Protein AF-A0A139CN12-F1 (afdb_monomer)

Nearest PDB structures (foldseek):
  4bac-assembly1_A-2  TM=7.469E-01  e=8.841E-03  Human spumaretrovirus
  8w2r-assembly1_I  TM=7.362E-01  e=1.742E-02  Human immunodeficiency virus 1
  8fnj-assembly1_G  TM=6.903E-01  e=1.241E-02  Homo sapiens
  6rny-assembly1_O  TM=7.234E-01  e=1.995E-02  Human spumaretrovirus
  3hpg-assembly2_F  TM=6.040E-01  e=3.433E-02  Visna/maedi virus EV1 KV1772

Mean predicted aligned error: 5.38 Å

Solvent-accessible surface area (backbone atoms only — not comparable to full-atom values): 4376 Å² total; per-residue (Å²): 112,63,73,70,62,28,55,86,70,69,49,75,78,44,98,91,39,82,50,68,48,76,43,64,76,47,70,73,77,65,30,67,72,52,51,55,49,32,54,78,68,64,36,45,83,42,63,34,56,88,96,41,91,78,68,47,65,69,62,50,51,54,54,48,47,74,73,75,111

Radius of gyration: 14.24 Å; Cα contacts (8 Å, |Δi|>4): 54; chains: 1; bounding box: 39×26×31 Å

Sequence (69 aa):
MIKKATLPQGIATKKDKPLVLHSDNGSPMKAATFMATLEKLGVQSSFSRSRVSNDNPYSESLFKTMKYT

Foldseek 3Di:
DVVVVCVVVVNDPDPPDFAEDEDEPDPVCVDPVNVVVCVVVRYHYHYDDPPCRCRCVPVVVVVVVVVPD

Secondary structure (DSSP, 8-state):
-HHHHHTTTT----TTS-EEEEE-S-TGGG-HHHHHHHHHHTEEEEEPPTT-TT--HHHHHHHHHHHH-

Structure (mmCIF, N/CA/C/O backbone):
data_AF-A0A139CN12-F1
#
_entry.id   AF-A0A139CN12-F1
#
loop_
_atom_site.group_PDB
_atom_site.id
_atom_site.type_symbol
_atom_site.label_atom_id
_atom_site.label_alt_id
_atom_site.label_comp_id
_atom_site.label_asym_id
_atom_site.label_entity_id
_atom_site.label_seq_id
_atom_site.pdbx_PDB_ins_code
_atom_site.Cartn_x
_atom_site.Cartn_y
_atom_site.Cartn_z
_atom_site.occupancy
_atom_site.B_iso_or_equiv
_atom_site.auth_seq_id
_atom_site.auth_comp_id
_atom_site.auth_asym_id
_atom_site.auth_atom_id
_atom_site.pdbx_PDB_model_num
ATOM 1 N N . MET A 1 1 ? -8.890 -13.978 9.101 1.00 69.62 1 MET A N 1
ATOM 2 C CA . MET A 1 1 ? -7.443 -13.682 9.169 1.00 69.62 1 MET A CA 1
ATOM 3 C C . MET A 1 1 ? -7.179 -12.177 9.226 1.00 69.62 1 MET A C 1
ATOM 5 O O . MET A 1 1 ? -6.687 -11.722 10.246 1.00 69.62 1 MET A O 1
ATOM 9 N N . ILE A 1 2 ? -7.617 -11.388 8.234 1.00 83.38 2 ILE A N 1
ATOM 10 C CA . ILE A 1 2 ? -7.376 -9.929 8.193 1.00 83.38 2 ILE A CA 1
ATOM 11 C C . ILE A 1 2 ? -7.942 -9.146 9.374 1.00 83.38 2 ILE A C 1
ATOM 13 O O . ILE A 1 2 ? -7.205 -8.378 9.972 1.00 83.38 2 ILE A O 1
ATOM 17 N N . LYS A 1 3 ? -9.201 -9.376 9.775 1.00 79.12 3 LYS A N 1
ATOM 18 C CA . LYS A 1 3 ? -9.797 -8.647 10.913 1.00 79.12 3 LYS A CA 1
ATOM 19 C C . LYS A 1 3 ? -8.960 -8.771 12.194 1.00 79.12 3 LYS A C 1
ATOM 21 O O . LYS A 1 3 ? -8.793 -7.796 12.914 1.00 79.12 3 LYS A O 1
ATOM 26 N N . LYS A 1 4 ? -8.396 -9.964 12.442 1.00 82.62 4 LYS A N 1
ATOM 27 C CA . LYS A 1 4 ? -7.480 -10.229 13.566 1.00 82.62 4 LYS A CA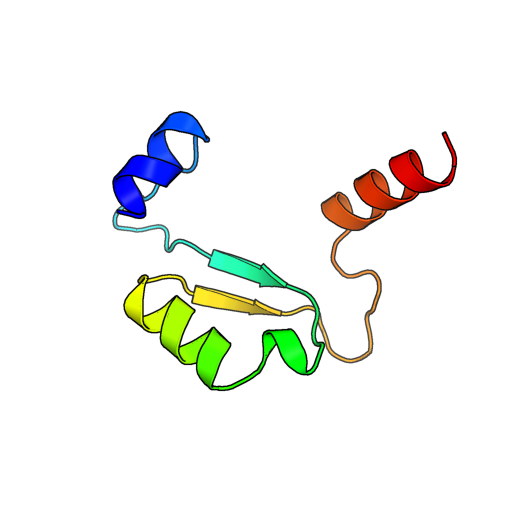 1
ATOM 28 C C . LYS A 1 4 ? -6.142 -9.501 13.407 1.00 82.62 4 LYS A C 1
ATOM 30 O O . LYS A 1 4 ? -5.624 -9.007 14.396 1.00 82.62 4 LYS A O 1
ATOM 35 N N . ALA A 1 5 ? -5.615 -9.408 12.186 1.00 85.69 5 ALA A N 1
ATOM 36 C CA . ALA A 1 5 ? -4.362 -8.712 11.894 1.00 85.69 5 ALA A CA 1
ATOM 37 C C . ALA A 1 5 ? -4.482 -7.178 11.980 1.00 85.69 5 ALA A C 1
ATOM 39 O O . ALA A 1 5 ? -3.520 -6.513 12.347 1.00 85.69 5 ALA A O 1
ATOM 40 N N . THR A 1 6 ? -5.656 -6.606 11.689 1.00 85.75 6 THR A N 1
ATOM 41 C CA . THR A 1 6 ? -5.877 -5.148 11.728 1.00 85.75 6 THR A CA 1
ATOM 42 C C . THR A 1 6 ? -6.042 -4.587 13.142 1.00 85.75 6 THR A C 1
ATOM 44 O O . THR A 1 6 ? -5.671 -3.444 13.388 1.00 85.75 6 THR A O 1
ATOM 47 N N . LEU A 1 7 ? -6.566 -5.390 14.076 1.00 81.94 7 LEU A N 1
ATOM 48 C CA . LEU A 1 7 ? -6.770 -5.021 15.485 1.00 81.94 7 LEU A CA 1
ATOM 49 C C . LEU A 1 7 ? -5.496 -4.496 16.184 1.00 81.94 7 LEU A C 1
ATOM 51 O O . LEU A 1 7 ? -5.541 -3.375 16.685 1.00 81.94 7 LEU A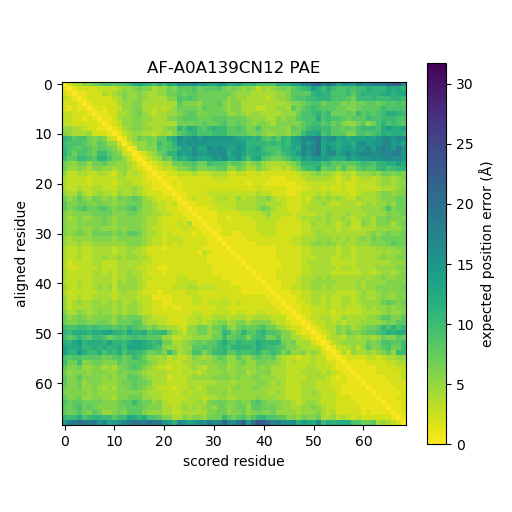 O 1
ATOM 55 N N . PRO A 1 8 ? -4.358 -5.224 16.199 1.00 86.19 8 PRO A N 1
ATOM 56 C CA . PRO A 1 8 ? -3.134 -4.748 16.853 1.00 86.19 8 PRO A CA 1
ATOM 57 C C . PRO A 1 8 ? -2.502 -3.536 16.156 1.00 86.19 8 PRO A C 1
ATOM 59 O O . PRO A 1 8 ? -1.750 -2.800 16.779 1.00 86.19 8 PRO A O 1
ATOM 62 N N . GLN A 1 9 ? -2.818 -3.308 14.878 1.00 84.62 9 GLN A N 1
ATOM 63 C CA . GLN A 1 9 ? -2.343 -2.154 14.109 1.00 84.62 9 GLN A CA 1
ATOM 64 C C . GLN A 1 9 ? -3.210 -0.901 14.332 1.00 84.62 9 GLN A C 1
ATOM 66 O O . GLN A 1 9 ? -2.990 0.123 13.692 1.00 84.62 9 GLN A O 1
ATOM 71 N N . GLY A 1 10 ? -4.243 -0.978 15.183 1.00 81.06 10 GLY A N 1
ATOM 72 C CA . GLY A 1 10 ? -5.184 0.124 15.408 1.00 81.06 10 GLY A CA 1
ATOM 73 C C . GLY A 1 10 ? -6.063 0.445 14.191 1.00 81.06 10 GLY A C 1
ATOM 74 O O . GLY A 1 10 ? -6.740 1.472 14.161 1.00 81.06 10 GLY A O 1
ATOM 75 N N . ILE A 1 11 ? -6.082 -0.427 13.178 1.00 82.38 11 ILE A N 1
ATOM 76 C CA . ILE A 1 11 ? -6.841 -0.223 11.945 1.00 82.38 11 ILE A CA 1
ATOM 77 C C . ILE A 1 11 ? -8.279 -0.682 12.201 1.00 82.38 11 ILE A C 1
ATOM 79 O O . ILE A 1 11 ? -8.604 -1.872 12.163 1.00 82.38 11 ILE A O 1
ATOM 83 N N . ALA A 1 12 ? -9.158 0.277 12.491 1.00 70.94 12 ALA A N 1
ATOM 84 C CA . ALA A 1 12 ? 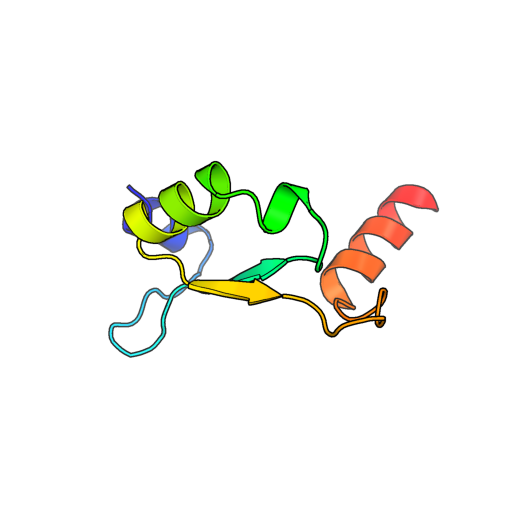-10.562 0.003 12.767 1.00 70.94 12 ALA A CA 1
ATOM 85 C C . ALA A 1 12 ? -11.291 -0.475 11.498 1.00 70.94 12 ALA A C 1
ATOM 87 O O . ALA A 1 12 ? -11.652 0.321 10.631 1.00 70.94 12 ALA A O 1
ATOM 88 N N . THR A 1 13 ? -11.572 -1.776 11.420 1.00 68.62 13 THR A N 1
ATOM 89 C CA . THR A 1 13 ? -12.482 -2.360 10.423 1.00 68.62 13 THR A CA 1
ATOM 90 C C . THR A 1 13 ? -13.929 -2.163 10.884 1.00 68.62 13 THR A C 1
ATOM 92 O O . THR A 1 13 ? -14.586 -3.082 11.372 1.00 68.62 13 THR A O 1
ATOM 95 N N . LYS A 1 14 ? -14.421 -0.920 10.809 1.00 67.25 14 LYS A N 1
ATOM 96 C CA . LYS A 1 14 ? -15.831 -0.612 11.104 1.00 67.25 14 LYS A CA 1
ATOM 97 C C . LYS A 1 14 ? -16.718 -1.121 9.969 1.00 67.25 14 LYS A C 1
ATOM 99 O O . LYS A 1 14 ? -16.307 -1.112 8.815 1.00 67.25 14 LYS A O 1
ATOM 104 N N . LYS A 1 15 ? -17.954 -1.513 10.295 1.00 66.38 15 LYS A N 1
ATOM 105 C CA . LYS A 1 15 ? -18.958 -1.955 9.309 1.00 66.38 15 LYS A CA 1
ATOM 106 C C . LYS A 1 15 ? -19.159 -0.921 8.188 1.00 66.38 15 LYS A C 1
ATOM 108 O O . LYS A 1 15 ? -19.346 -1.309 7.043 1.00 66.38 15 LYS A O 1
ATOM 113 N N . ASP A 1 16 ? -19.009 0.361 8.521 1.00 74.75 16 ASP A N 1
ATOM 114 C CA . ASP A 1 16 ? -19.236 1.494 7.614 1.00 74.75 16 ASP A CA 1
ATOM 115 C C . ASP A 1 16 ? -17.945 2.089 7.025 1.00 74.75 16 ASP A C 1
ATOM 117 O O . ASP A 1 16 ? -17.999 3.072 6.289 1.00 74.75 16 ASP A O 1
ATOM 121 N N . LYS A 1 17 ? -16.766 1.530 7.347 1.00 79.88 17 LYS A N 1
ATOM 122 C CA . LYS A 1 17 ? -15.483 2.000 6.805 1.00 79.88 17 LYS A CA 1
ATOM 123 C C . LYS A 1 17 ? -14.732 0.838 6.154 1.00 79.88 17 LYS A C 1
ATOM 125 O O . LYS A 1 17 ? -14.186 0.001 6.879 1.00 79.88 17 LYS A O 1
ATOM 130 N N . PRO A 1 18 ? -14.688 0.771 4.811 1.00 83.19 18 PRO A N 1
ATOM 131 C CA . PRO A 1 18 ? -13.995 -0.309 4.133 1.00 83.19 18 PRO A CA 1
ATOM 132 C C . PRO A 1 18 ? -12.494 -0.249 4.417 1.00 83.19 18 PRO A C 1
ATOM 134 O O . PRO A 1 18 ? -11.914 0.823 4.607 1.00 83.19 18 PRO A O 1
ATOM 137 N N . LEU A 1 19 ? -11.861 -1.421 4.435 1.00 90.19 19 LEU A N 1
ATOM 138 C CA . LEU A 1 19 ? -10.411 -1.516 4.470 1.00 90.19 19 LEU A CA 1
ATOM 139 C C . LEU A 1 19 ? -9.889 -1.172 3.074 1.00 90.19 19 LEU A C 1
ATOM 141 O O . LEU A 1 19 ? -10.170 -1.899 2.125 1.00 90.19 19 LEU A O 1
ATOM 145 N N . VAL A 1 20 ? -9.171 -0.058 2.954 1.00 91.06 20 VAL A N 1
ATOM 146 C CA . VAL A 1 20 ? -8.650 0.439 1.677 1.00 91.06 20 VAL A CA 1
ATOM 147 C C . VAL A 1 20 ? -7.132 0.308 1.664 1.00 91.06 20 VAL A C 1
ATOM 149 O O . VAL A 1 20 ? -6.465 0.758 2.595 1.00 91.06 20 VAL A O 1
ATOM 152 N N . LEU A 1 21 ? -6.592 -0.277 0.599 1.00 91.56 21 LEU A N 1
ATOM 153 C CA . LEU A 1 21 ? -5.170 -0.277 0.290 1.00 91.56 21 LEU A CA 1
ATOM 154 C C . LEU A 1 21 ? -4.898 0.782 -0.778 1.00 91.56 21 LEU A C 1
ATOM 156 O O . LEU A 1 21 ? -5.304 0.614 -1.927 1.00 91.56 21 LEU A O 1
ATOM 160 N N . HIS A 1 22 ? -4.220 1.865 -0.396 1.00 91.75 22 HIS A N 1
ATOM 161 C CA . HIS A 1 22 ? -3.747 2.875 -1.340 1.00 91.75 22 HIS A CA 1
ATOM 162 C C . HIS A 1 22 ? -2.346 2.513 -1.844 1.00 91.75 22 HIS A C 1
ATOM 164 O O . HIS A 1 22 ? -1.451 2.243 -1.043 1.00 91.75 22 HIS A O 1
ATOM 170 N N . SER A 1 23 ? -2.167 2.490 -3.161 1.00 89.88 23 SER A N 1
ATOM 171 C CA . SER A 1 23 ? -0.930 2.084 -3.835 1.00 89.88 23 SER A CA 1
ATOM 172 C C . SER A 1 23 ? -0.636 2.978 -5.037 1.00 89.88 23 SER A C 1
ATOM 174 O O . SER A 1 23 ? -1.484 3.759 -5.472 1.00 89.88 23 SER A O 1
ATOM 176 N N . ASP A 1 24 ? 0.578 2.894 -5.570 1.00 87.88 24 ASP A N 1
ATOM 177 C CA . ASP A 1 24 ? 0.930 3.605 -6.790 1.00 87.88 24 ASP A CA 1
ATOM 178 C C . ASP A 1 24 ? 0.220 3.001 -8.010 1.00 87.88 24 ASP A C 1
ATOM 180 O O . ASP A 1 24 ? -0.340 1.905 -7.988 1.00 87.88 24 ASP A O 1
ATOM 184 N N . ASN A 1 25 ? 0.246 3.736 -9.117 1.00 87.88 25 ASN A N 1
ATOM 185 C CA . ASN A 1 25 ? -0.473 3.359 -10.330 1.00 87.88 25 ASN A CA 1
ATOM 186 C C . ASN A 1 25 ? 0.279 2.324 -11.202 1.00 87.88 25 ASN A C 1
ATOM 188 O O . ASN A 1 25 ? -0.032 2.185 -12.391 1.00 87.88 25 ASN A O 1
ATOM 192 N N . GLY A 1 26 ? 1.289 1.651 -10.639 1.00 87.88 26 GLY A N 1
ATOM 193 C CA . GLY A 1 26 ? 2.198 0.740 -11.327 1.00 87.88 26 GLY A CA 1
ATOM 194 C C . GLY A 1 26 ? 1.558 -0.584 -11.754 1.00 87.88 26 GLY A C 1
ATOM 195 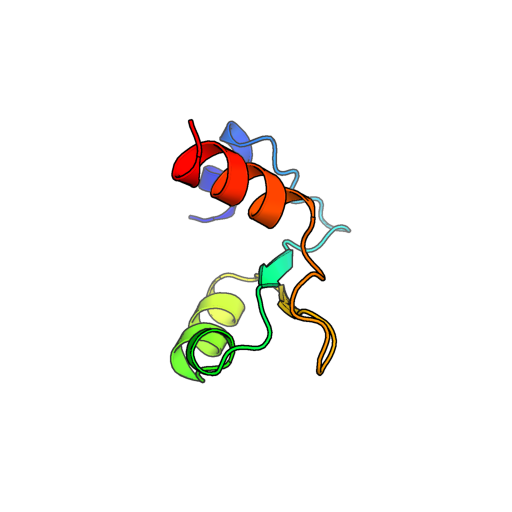O O . GLY A 1 26 ? 0.629 -1.094 -11.127 1.00 87.88 26 GLY A O 1
ATOM 196 N N . SER A 1 27 ? 2.088 -1.181 -12.827 1.00 90.88 27 SER A N 1
ATOM 197 C CA . SER A 1 27 ? 1.578 -2.437 -13.400 1.00 90.88 27 SER A CA 1
ATOM 198 C C . SER A 1 27 ? 1.471 -3.601 -12.399 1.00 90.88 27 SER A C 1
ATOM 200 O O . SER A 1 27 ? 0.457 -4.297 -12.441 1.00 90.88 27 SER A O 1
ATOM 202 N N . PRO A 1 28 ? 2.426 -3.819 -11.466 1.00 91.38 28 PRO A N 1
ATOM 203 C CA . PRO A 1 28 ? 2.296 -4.880 -10.465 1.00 91.38 28 PRO A CA 1
ATOM 204 C C . PRO A 1 28 ? 1.104 -4.669 -9.526 1.00 91.38 28 PRO A C 1
ATOM 206 O O . PRO A 1 28 ? 0.382 -5.617 -9.225 1.00 91.38 28 PRO A O 1
ATOM 209 N N . MET A 1 29 ? 0.855 -3.421 -9.116 1.00 92.00 29 MET A N 1
ATOM 210 C CA . MET A 1 29 ? -0.249 -3.065 -8.218 1.00 92.00 29 MET A CA 1
ATOM 211 C C . MET A 1 29 ? -1.615 -3.144 -8.901 1.00 92.00 29 MET 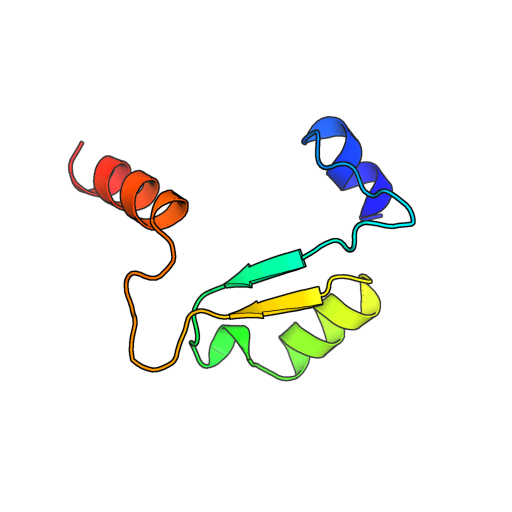A C 1
ATOM 213 O O . MET A 1 29 ? -2.632 -3.082 -8.226 1.00 92.00 29 MET A O 1
ATOM 217 N N . LYS A 1 30 ? -1.654 -3.331 -10.224 1.00 91.00 30 LYS A N 1
ATOM 218 C CA . LYS A 1 30 ? -2.870 -3.563 -11.016 1.00 91.00 30 LYS A CA 1
ATOM 219 C C . LYS A 1 30 ? -2.992 -4.982 -11.557 1.00 91.00 30 LYS A C 1
ATOM 221 O O . LYS A 1 30 ? -3.942 -5.280 -12.277 1.00 91.00 30 LYS A O 1
ATOM 226 N N . ALA A 1 31 ? -2.027 -5.851 -11.267 1.00 94.94 31 ALA A N 1
ATOM 227 C CA . ALA A 1 31 ? -2.028 -7.203 -11.796 1.00 94.94 31 ALA A CA 1
ATOM 228 C C . ALA A 1 31 ? -3.277 -7.968 -11.329 1.00 94.94 31 ALA A C 1
ATOM 230 O O . ALA A 1 31 ? -3.678 -7.876 -10.166 1.00 94.94 31 ALA A O 1
ATOM 231 N N . ALA A 1 32 ? -3.865 -8.768 -12.222 1.00 93.69 32 ALA A N 1
ATOM 232 C CA . ALA A 1 32 ? -5.109 -9.493 -11.956 1.00 93.69 32 ALA A CA 1
ATOM 233 C C . ALA A 1 32 ? -5.020 -10.381 -10.703 1.00 93.69 32 ALA A C 1
ATOM 235 O O . ALA A 1 32 ? -5.922 -10.375 -9.871 1.00 93.69 32 ALA A O 1
ATOM 236 N N . THR A 1 33 ? -3.900 -11.085 -10.518 1.00 95.69 33 THR A N 1
ATOM 237 C CA . THR A 1 33 ? -3.662 -11.932 -9.338 1.00 95.69 33 THR A CA 1
ATOM 238 C C . THR A 1 33 ? -3.663 -11.128 -8.039 1.00 95.69 33 THR A C 1
ATOM 240 O O . THR A 1 33 ? -4.173 -11.588 -7.015 1.00 95.69 33 THR A O 1
ATOM 243 N N . PHE A 1 34 ? -3.109 -9.915 -8.072 1.00 94.44 34 PHE A N 1
ATOM 244 C CA . PHE A 1 34 ? -3.076 -9.033 -6.913 1.00 94.44 34 PHE A CA 1
ATOM 245 C C . PHE A 1 34 ? -4.482 -8.513 -6.585 1.00 94.44 34 PHE A C 1
ATOM 247 O O . PHE A 1 34 ? -4.919 -8.648 -5.444 1.00 94.44 34 PHE A O 1
ATOM 254 N N . MET A 1 35 ? -5.233 -8.045 -7.589 1.00 94.62 35 MET A N 1
ATOM 255 C CA . MET A 1 35 ? -6.633 -7.625 -7.420 1.00 94.62 35 MET A CA 1
ATOM 256 C C . MET A 1 35 ? -7.511 -8.754 -6.868 1.00 94.62 35 MET A C 1
ATOM 258 O O . MET A 1 35 ? -8.177 -8.566 -5.853 1.00 94.62 35 MET A O 1
ATOM 262 N N . ALA A 1 36 ? -7.429 -9.955 -7.446 1.00 95.25 36 ALA A N 1
ATOM 263 C CA . ALA A 1 36 ? -8.181 -11.123 -6.982 1.00 95.25 36 ALA A CA 1
ATOM 264 C C . ALA A 1 36 ? -7.859 -11.483 -5.519 1.00 95.25 36 ALA A C 1
ATOM 266 O O . ALA A 1 36 ? -8.721 -11.932 -4.759 1.00 95.25 36 ALA A O 1
ATOM 267 N N . THR A 1 37 ? -6.612 -11.262 -5.098 1.00 94.19 37 THR A N 1
ATOM 268 C CA . THR A 1 37 ? -6.206 -11.465 -3.705 1.00 94.19 37 THR A CA 1
ATOM 269 C C . THR A 1 37 ? -6.849 -10.425 -2.789 1.00 94.19 37 THR A C 1
ATOM 271 O O . THR A 1 37 ? -7.391 -10.800 -1.752 1.00 94.19 37 THR A O 1
ATOM 274 N N . LEU A 1 38 ? -6.843 -9.141 -3.164 1.00 93.25 38 LEU A N 1
ATOM 275 C CA . LEU A 1 38 ? -7.486 -8.076 -2.384 1.00 93.25 38 LEU A CA 1
ATOM 276 C C . LEU A 1 38 ? -8.999 -8.288 -2.258 1.00 93.25 38 LEU A C 1
ATOM 278 O O . LEU A 1 38 ? -9.538 -8.172 -1.158 1.00 93.25 38 LEU A O 1
ATOM 282 N N . GLU A 1 39 ? -9.661 -8.694 -3.340 1.00 92.38 39 GLU A N 1
ATOM 283 C CA . GLU A 1 39 ? -11.089 -9.029 -3.343 1.00 92.38 39 GLU A CA 1
ATOM 284 C C . GLU A 1 39 ? -11.403 -10.181 -2.385 1.00 92.38 39 GLU A C 1
ATOM 286 O O . GLU A 1 39 ? -12.264 -10.049 -1.513 1.00 92.38 39 GLU A O 1
ATOM 291 N N . LYS A 1 40 ? -10.643 -11.284 -2.462 1.00 92.56 40 LYS A N 1
ATOM 292 C CA . LYS A 1 40 ? -10.781 -12.430 -1.544 1.00 92.56 40 LYS A CA 1
ATOM 293 C C . LYS A 1 40 ? -10.591 -12.032 -0.077 1.00 92.56 40 LYS A C 1
ATOM 295 O O . LYS A 1 40 ? -11.139 -12.658 0.831 1.00 92.56 40 LYS A O 1
ATOM 300 N N . LEU A 1 41 ? -9.787 -11.003 0.156 1.00 90.50 41 LEU A N 1
ATOM 301 C CA . LEU A 1 41 ? -9.456 -10.457 1.463 1.00 90.50 41 LEU A CA 1
ATOM 302 C C . LEU A 1 41 ? -10.444 -9.372 1.939 1.00 90.50 41 LEU A C 1
ATOM 304 O O . LEU A 1 41 ? -10.395 -8.990 3.111 1.00 90.50 41 LEU A O 1
ATOM 308 N N . GLY A 1 42 ? -11.365 -8.923 1.079 1.00 89.06 42 GLY A N 1
ATOM 309 C CA . GLY A 1 42 ? -12.319 -7.851 1.370 1.00 89.06 42 GLY A CA 1
ATOM 310 C C . GLY A 1 42 ? -11.667 -6.470 1.482 1.00 89.06 42 GLY A C 1
ATOM 311 O O . GLY A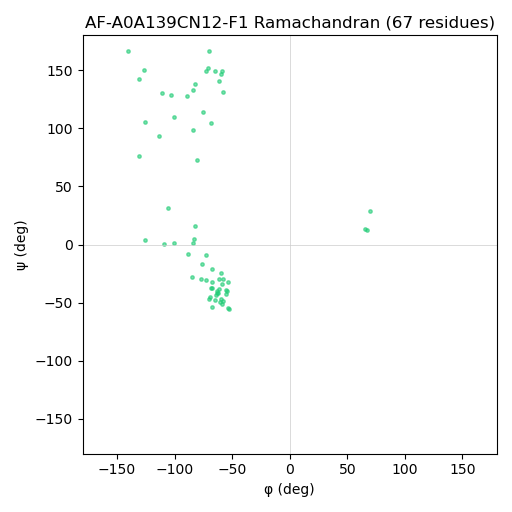 1 42 ? -12.144 -5.628 2.243 1.00 89.06 42 GLY A O 1
ATOM 312 N N . VAL A 1 43 ? -10.552 -6.259 0.778 1.00 90.62 43 VAL A N 1
ATOM 313 C CA . VAL A 1 43 ? -9.791 -5.005 0.749 1.00 90.62 43 VAL A CA 1
ATOM 314 C C . VAL A 1 43 ? -10.095 -4.269 -0.550 1.00 90.62 43 VAL A C 1
ATOM 316 O O . VAL A 1 43 ? -9.975 -4.839 -1.629 1.00 90.62 43 VAL A O 1
ATOM 319 N N . GLN A 1 44 ? -10.460 -2.993 -0.460 1.00 91.12 44 GLN A N 1
ATOM 320 C CA . GLN A 1 44 ? -10.644 -2.137 -1.629 1.00 91.12 44 GLN A CA 1
ATOM 321 C C . GLN A 1 44 ? -9.305 -1.555 -2.079 1.00 91.12 44 GLN A C 1
ATOM 323 O O . GLN A 1 44 ? -8.545 -1.032 -1.267 1.00 91.12 44 GLN A O 1
ATOM 328 N N . SER A 1 45 ? -9.020 -1.610 -3.375 1.00 92.31 45 SER A N 1
ATOM 329 C CA . SER A 1 45 ? -7.847 -0.966 -3.966 1.00 92.31 45 SER A CA 1
ATOM 330 C C . SER A 1 45 ? -8.101 0.519 -4.234 1.00 92.31 45 SER A C 1
ATOM 332 O O . SER A 1 45 ? -9.147 0.894 -4.762 1.00 92.31 45 SER A O 1
ATOM 334 N N . SER A 1 46 ? -7.116 1.360 -3.940 1.00 91.56 46 SER A N 1
ATOM 335 C CA . SER A 1 46 ? -7.059 2.773 -4.310 1.00 91.56 46 SER A CA 1
ATOM 336 C C . SER A 1 46 ? -5.696 3.063 -4.938 1.00 91.56 46 SER A C 1
ATOM 338 O O . SER A 1 46 ? -4.685 2.511 -4.502 1.00 91.56 46 SER A O 1
ATOM 340 N N . PHE A 1 47 ? -5.662 3.914 -5.963 1.00 90.94 47 PHE A N 1
ATOM 341 C CA . PHE A 1 47 ? -4.449 4.188 -6.732 1.00 90.94 47 PHE A CA 1
ATOM 342 C C . PHE A 1 47 ? -4.145 5.679 -6.813 1.00 90.94 47 PHE A C 1
ATOM 344 O O . PHE A 1 47 ? -5.065 6.500 -6.835 1.00 90.94 47 PHE A O 1
ATOM 351 N N . SER A 1 48 ? -2.859 6.013 -6.914 1.00 88.81 48 SER A N 1
ATOM 352 C CA . SER A 1 48 ? -2.402 7.367 -7.235 1.00 88.81 48 SER A CA 1
ATOM 353 C C . SER A 1 48 ? -2.946 7.850 -8.581 1.00 88.81 48 SER A C 1
ATOM 355 O O . SER A 1 48 ? -3.151 7.073 -9.524 1.00 88.81 48 SER A O 1
ATOM 357 N N . ARG A 1 49 ? -3.146 9.163 -8.693 1.00 86.88 49 ARG A N 1
ATOM 358 C CA . ARG A 1 49 ? -3.620 9.806 -9.922 1.00 86.88 49 ARG A CA 1
ATOM 359 C C . ARG A 1 49 ? -2.661 9.566 -11.088 1.00 86.88 49 ARG A C 1
ATOM 361 O O . ARG A 1 49 ? -1.441 9.499 -10.947 1.00 86.88 49 ARG A O 1
ATOM 368 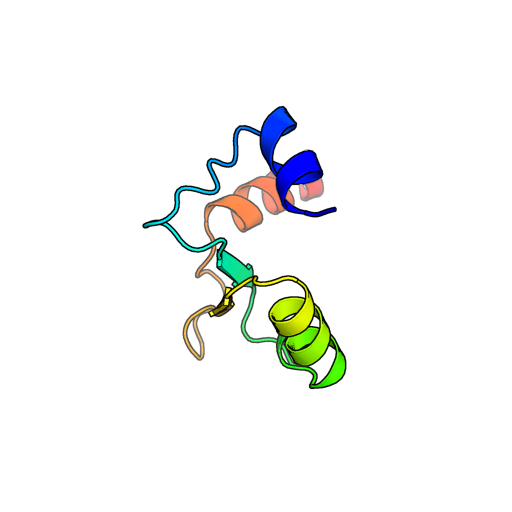N N . SER A 1 50 ? -3.230 9.460 -12.289 1.00 84.44 50 SER A N 1
ATOM 369 C CA . SER A 1 50 ? -2.442 9.305 -13.513 1.00 84.44 50 SER A CA 1
ATOM 370 C C . SER A 1 50 ? -1.471 10.477 -13.679 1.00 84.44 50 SER A C 1
ATOM 372 O O . SER A 1 50 ? -1.881 11.631 -13.581 1.00 84.44 50 SER A O 1
ATOM 374 N N . ARG A 1 51 ? -0.196 10.167 -13.955 1.00 81.31 51 ARG A N 1
ATOM 375 C CA . ARG A 1 51 ? 0.911 11.133 -14.115 1.00 81.31 51 ARG A CA 1
ATOM 376 C C . ARG A 1 51 ? 1.289 11.925 -12.853 1.00 81.31 51 ARG A C 1
ATOM 378 O O . ARG A 1 51 ? 2.057 12.874 -12.963 1.00 81.31 51 ARG A O 1
ATOM 385 N N . VAL A 1 52 ? 0.812 11.527 -11.673 1.00 81.12 52 VAL A N 1
ATOM 386 C CA . VAL A 1 52 ? 1.207 12.118 -10.385 1.00 81.12 52 VAL A CA 1
ATOM 387 C C . VAL A 1 52 ? 1.961 11.057 -9.590 1.00 81.12 52 VAL A C 1
ATOM 389 O O . VAL A 1 52 ? 1.363 10.213 -8.929 1.00 81.12 52 VAL A O 1
ATOM 392 N N . SER A 1 53 ? 3.289 11.053 -9.706 1.00 73.00 53 SER A N 1
ATOM 393 C CA . SER A 1 53 ? 4.145 10.080 -9.013 1.00 73.00 53 SER A CA 1
ATOM 394 C C . SER A 1 53 ? 4.313 10.377 -7.525 1.00 73.00 53 SER A C 1
ATOM 396 O O . SER A 1 53 ? 4.753 9.499 -6.793 1.00 73.00 53 SER A O 1
ATOM 398 N N . ASN A 1 54 ? 3.988 11.601 -7.098 1.00 78.19 54 ASN A N 1
ATOM 399 C CA . ASN A 1 54 ? 4.154 12.091 -5.733 1.00 78.19 54 ASN A CA 1
ATOM 400 C C . ASN A 1 54 ? 2.827 12.191 -4.949 1.00 78.19 54 ASN A C 1
ATOM 402 O O . ASN A 1 54 ? 2.609 13.111 -4.159 1.00 78.19 54 ASN A O 1
ATOM 406 N N . ASP A 1 55 ? 1.878 11.303 -5.248 1.00 82.50 55 ASP A N 1
ATOM 407 C CA . ASP A 1 55 ? 0.521 11.356 -4.690 1.00 82.50 55 ASP A CA 1
ATOM 408 C C . ASP A 1 55 ? 0.435 10.708 -3.290 1.00 82.50 55 ASP A C 1
ATOM 410 O O . ASP A 1 55 ? -0.657 10.599 -2.736 1.00 82.50 55 ASP A O 1
ATOM 414 N N . ASN A 1 56 ? 1.566 10.272 -2.705 1.00 85.00 56 ASN A N 1
ATOM 415 C CA . ASN A 1 56 ? 1.616 9.607 -1.402 1.00 85.00 56 ASN A CA 1
ATOM 416 C C . ASN A 1 56 ? 2.683 10.231 -0.472 1.00 85.00 56 ASN A C 1
ATOM 418 O O . ASN A 1 56 ? 3.738 9.633 -0.215 1.00 85.00 56 ASN A O 1
ATOM 422 N N . PRO A 1 57 ? 2.399 11.415 0.108 1.00 86.88 57 PRO A N 1
ATOM 423 C CA . PRO A 1 57 ? 3.374 12.176 0.892 1.00 86.88 57 PRO A CA 1
ATOM 424 C C . PRO A 1 57 ? 3.874 11.426 2.136 1.00 86.88 57 PRO A C 1
ATOM 426 O O . PRO A 1 57 ? 5.019 11.609 2.561 1.00 86.88 57 PRO A O 1
ATOM 429 N N . TYR A 1 58 ? 3.042 10.558 2.720 1.00 88.50 58 TYR A N 1
ATOM 430 C CA . TYR A 1 58 ? 3.426 9.761 3.882 1.00 88.50 58 TYR A CA 1
ATOM 431 C C . TYR A 1 58 ? 4.501 8.730 3.524 1.00 88.50 58 TYR A C 1
ATOM 433 O O . TYR A 1 58 ? 5.571 8.716 4.130 1.00 88.50 58 TYR A O 1
ATOM 441 N N . SER A 1 59 ? 4.262 7.895 2.509 1.00 87.94 59 SER A N 1
ATOM 442 C CA . SER A 1 59 ? 5.254 6.888 2.122 1.00 87.94 59 SER A CA 1
ATOM 443 C C . SER A 1 59 ? 6.511 7.517 1.526 1.00 87.94 59 SER A C 1
ATOM 445 O O . SER A 1 59 ? 7.612 7.054 1.805 1.00 87.94 59 SER A O 1
ATOM 447 N N . GLU A 1 60 ? 6.386 8.594 0.751 1.00 88.31 60 GLU A N 1
ATOM 448 C CA . GLU A 1 60 ? 7.544 9.279 0.167 1.00 88.31 60 GLU A CA 1
ATOM 449 C C . GLU A 1 60 ? 8.462 9.895 1.218 1.00 88.31 60 GLU A C 1
ATOM 451 O O . GLU A 1 60 ? 9.680 9.741 1.119 1.00 88.31 60 GLU A O 1
ATOM 456 N N . SER A 1 61 ? 7.904 10.559 2.235 1.00 91.25 61 SER A N 1
ATOM 457 C CA . SER A 1 61 ? 8.709 11.122 3.324 1.00 91.25 61 SER A CA 1
ATOM 458 C C . SER A 1 61 ? 9.438 10.028 4.104 1.00 91.25 61 SER A C 1
ATOM 460 O O . SER A 1 61 ? 10.636 10.164 4.348 1.00 91.25 61 SER A O 1
ATOM 462 N N . LEU A 1 62 ? 8.768 8.907 4.392 1.00 92.81 62 LEU A N 1
ATOM 463 C CA . LEU A 1 62 ? 9.381 7.741 5.030 1.00 92.81 62 LEU A CA 1
ATOM 464 C C . LEU A 1 62 ? 10.558 7.188 4.206 1.00 92.81 62 LEU A C 1
ATOM 466 O O . LEU A 1 62 ? 11.661 7.023 4.729 1.00 92.81 62 LEU A O 1
ATOM 470 N N . PHE A 1 63 ? 10.354 6.937 2.908 1.00 91.88 63 PHE A N 1
ATOM 471 C CA . PHE A 1 63 ? 11.412 6.413 2.040 1.00 91.88 63 PHE A CA 1
ATOM 472 C C . PHE A 1 63 ? 12.544 7.414 1.814 1.00 91.88 63 PHE A C 1
ATOM 474 O O . PHE A 1 63 ? 13.692 7.005 1.649 1.00 91.88 63 PHE A O 1
ATOM 481 N N . LYS A 1 64 ? 12.247 8.717 1.794 1.00 93.88 64 LYS A N 1
ATOM 482 C CA . LYS A 1 64 ? 13.262 9.766 1.688 1.00 93.88 64 LYS A CA 1
ATOM 483 C C . LYS A 1 64 ? 14.159 9.772 2.919 1.00 93.88 64 LYS A C 1
ATOM 485 O O . LYS A 1 64 ? 15.371 9.767 2.743 1.00 93.88 64 LYS A O 1
ATOM 490 N N . THR A 1 65 ? 13.589 9.730 4.125 1.00 95.06 65 THR A N 1
ATOM 491 C CA . THR A 1 65 ? 14.371 9.594 5.361 1.00 95.06 65 THR A CA 1
ATOM 492 C C . THR A 1 65 ? 15.295 8.390 5.245 1.00 95.06 65 THR A C 1
ATOM 494 O O . THR A 1 65 ? 16.501 8.562 5.243 1.00 95.06 65 THR A O 1
ATOM 497 N N . MET A 1 66 ? 14.750 7.205 4.962 1.00 94.81 66 MET A N 1
ATOM 498 C CA . MET A 1 66 ? 15.533 5.965 4.896 1.00 94.81 66 MET A CA 1
ATOM 499 C C . MET A 1 66 ? 16.660 5.959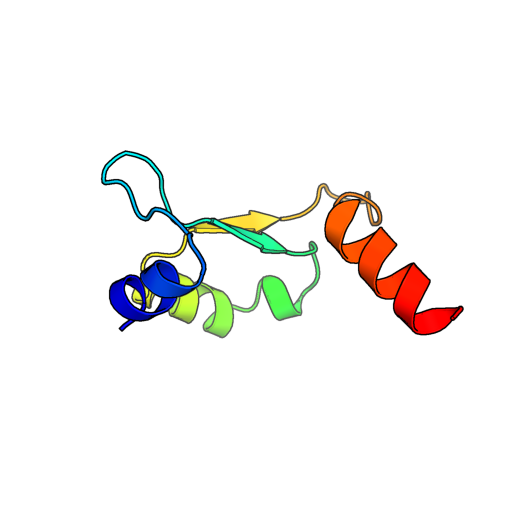 3.843 1.00 94.81 66 MET A C 1
ATOM 50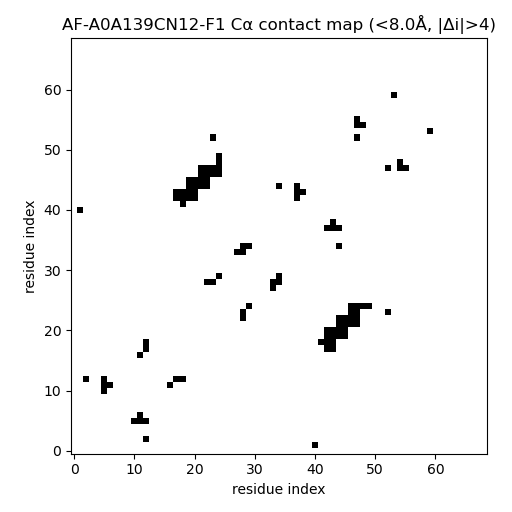1 O O . MET A 1 66 ? 17.600 5.183 3.965 1.00 94.81 66 MET A O 1
ATOM 505 N N . LYS A 1 67 ? 16.561 6.768 2.781 1.00 95.56 67 LYS A N 1
ATOM 506 C CA . LYS A 1 67 ? 17.595 6.867 1.736 1.00 95.56 67 LYS A CA 1
ATOM 507 C C . LYS A 1 67 ? 18.724 7.835 2.077 1.00 95.56 67 LYS A C 1
ATOM 509 O O . LYS A 1 67 ? 19.807 7.693 1.517 1.00 95.56 67 LYS A O 1
ATOM 514 N N . TYR A 1 68 ? 18.442 8.858 2.879 1.00 94.19 68 TYR A N 1
ATOM 515 C CA . TYR A 1 68 ? 19.333 10.007 3.068 1.00 94.19 68 TYR A CA 1
ATOM 516 C C . TYR A 1 68 ? 19.688 10.278 4.538 1.00 94.19 68 TYR A C 1
ATOM 518 O O . TYR A 1 68 ? 20.364 11.267 4.815 1.00 94.19 68 TYR A O 1
ATOM 526 N N . THR A 1 69 ? 19.238 9.424 5.458 1.00 73.75 69 THR A N 1
ATOM 527 C CA . THR A 1 69 ? 19.799 9.263 6.808 1.00 73.75 69 THR A CA 1
ATOM 528 C C . THR A 1 69 ? 20.716 8.059 6.833 1.00 73.75 69 THR A C 1
ATOM 530 O O . THR A 1 69 ? 21.853 8.207 7.318 1.00 73.75 69 THR A O 1
#

pLDDT: mean 86.81, std 7.44, range [66.38, 95.69]